Protein AF-A0A838JIJ0-F1 (afdb_monomer)

Mean predicted aligned error: 8.26 Å

Nearest PDB structures (foldseek):
  9fce-assembly1_A  TM=7.622E-01  e=6.677E-03  Streptomyces sp.
  3dtn-assembly1_B  TM=6.880E-01  e=5.132E-03  Methanosarcina mazei
  4kwc-assembly1_A  TM=5.370E-01  e=5.853E-03  Bacillus pumilus
  5dm1-assembly1_A  TM=5.342E-01  e=9.278E-03  Bacillus pumilus ATCC 7061
  5dm2-assembly1_A  TM=5.160E-01  e=1.207E-02  Bacillus pumilus ATCC 7061

Foldseek 3Di:
DDDCPDDDPDLVVVQVVLQVCLVVCVVVCPVVVVVLVVVLVVCVPPPDQAQEEEDEQCFLPPSVVSCCVVRVNHHYHYDHSHPSRVVNHPPDDDPVVVPDD

Secondary structure (DSSP, 8-state):
----------HHHHHHHHHHHTTTHHHH-HHHHHHHHHHHHHHHT-----SEEEEET-TTSHHHHHHHHH-TTSEEEEE-S-HHHHHH-TT---GGGGS--

Radius of gyration: 16.41 Å; Cα contacts (8 Å, |Δi|>4): 91; chains: 1; bounding box: 46×29×43 Å

Structure (mmCIF, N/CA/C/O backbone):
data_AF-A0A838JIJ0-F1
#
_entry.id   AF-A0A838JIJ0-F1
#
loop_
_atom_site.group_PDB
_atom_site.id
_atom_site.type_symbol
_atom_site.label_atom_id
_atom_site.label_alt_id
_atom_site.label_comp_id
_atom_site.label_asym_id
_atom_site.label_entity_id
_atom_site.label_seq_id
_atom_site.pdbx_PDB_ins_code
_atom_site.Cartn_x
_atom_site.Cartn_y
_atom_site.Cartn_z
_atom_site.occupancy
_atom_site.B_iso_or_equiv
_atom_site.auth_seq_id
_atom_site.auth_comp_id
_atom_site.auth_asym_id
_atom_site.auth_atom_id
_atom_site.pdbx_PDB_model_num
ATOM 1 N N . MET A 1 1 ? -26.918 -18.251 -30.517 1.00 42.91 1 MET A N 1
AT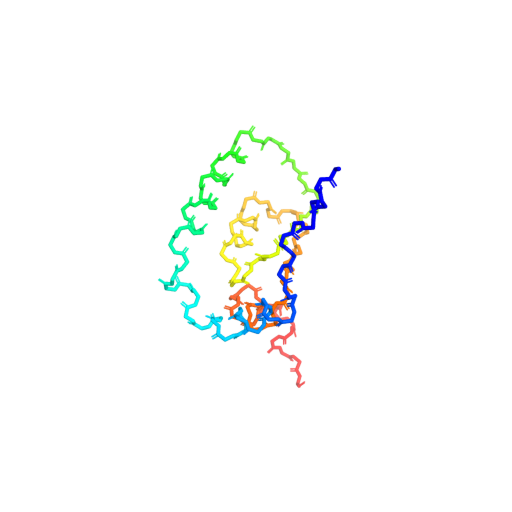OM 2 C CA . MET A 1 1 ? -26.394 -17.449 -29.392 1.00 42.91 1 MET A CA 1
ATOM 3 C C . MET A 1 1 ? -24.885 -17.352 -29.565 1.00 42.91 1 MET A C 1
ATOM 5 O O . MET A 1 1 ? -24.263 -18.410 -29.594 1.00 42.91 1 MET A O 1
ATOM 9 N N . PRO A 1 2 ? -24.293 -16.168 -29.796 1.00 49.50 2 PRO A N 1
ATOM 10 C CA . PRO A 1 2 ? -22.843 -16.046 -29.852 1.00 49.50 2 PRO A CA 1
ATOM 11 C C . PRO A 1 2 ? -22.258 -16.295 -28.456 1.00 49.50 2 PRO A C 1
ATOM 13 O O . PRO A 1 2 ? -22.815 -15.861 -27.452 1.00 49.50 2 PRO A O 1
ATOM 16 N N . ASN A 1 3 ? -21.167 -17.051 -28.410 1.00 50.28 3 ASN A N 1
ATOM 17 C CA . ASN A 1 3 ? -20.435 -17.408 -27.203 1.00 50.28 3 ASN A CA 1
ATOM 18 C C . ASN A 1 3 ? -19.705 -16.166 -26.663 1.00 50.28 3 ASN A C 1
ATOM 20 O O . ASN A 1 3 ? -18.718 -15.733 -27.256 1.00 50.28 3 ASN A O 1
ATOM 24 N N . GLU A 1 4 ? -20.179 -15.587 -25.557 1.00 56.59 4 GLU A N 1
ATOM 25 C CA . GLU A 1 4 ? -19.479 -14.530 -24.816 1.00 56.59 4 GLU A CA 1
ATOM 26 C C . GLU A 1 4 ? -18.292 -15.113 -24.035 1.00 56.59 4 GLU A C 1
ATOM 28 O O . GLU A 1 4 ? -18.211 -15.053 -22.809 1.00 56.59 4 GLU A O 1
ATOM 33 N N . SER A 1 5 ? -17.324 -15.694 -24.739 1.00 60.62 5 SER A N 1
ATOM 34 C CA . SER A 1 5 ? -16.001 -15.922 -24.169 1.00 60.62 5 SER A CA 1
ATOM 35 C C . SER A 1 5 ? -15.294 -14.571 -24.098 1.00 60.62 5 SER A C 1
ATOM 37 O O . SER A 1 5 ? -14.510 -14.213 -24.978 1.00 60.62 5 SER A O 1
ATOM 39 N N . GLY A 1 6 ? -15.641 -13.789 -23.070 1.00 61.44 6 GLY A N 1
ATOM 40 C CA . GLY A 1 6 ? -14.955 -12.553 -22.722 1.00 61.44 6 GLY A CA 1
ATOM 41 C C . GLY A 1 6 ? -13.453 -12.806 -22.649 1.00 61.44 6 GLY A C 1
ATOM 42 O O . GLY A 1 6 ? -13.010 -13.850 -22.171 1.00 61.44 6 GLY A O 1
ATOM 43 N N . PHE A 1 7 ? -12.659 -11.878 -23.175 1.00 75.12 7 PHE A N 1
ATOM 44 C CA . PHE A 1 7 ? -11.207 -11.981 -23.146 1.00 75.12 7 PHE A CA 1
ATOM 45 C C . PHE A 1 7 ? -10.728 -12.101 -21.692 1.00 75.12 7 PHE A C 1
ATOM 47 O O . PHE A 1 7 ? -10.747 -11.124 -20.947 1.00 75.12 7 PHE A O 1
ATOM 54 N N . ILE A 1 8 ? -10.317 -13.304 -21.281 1.00 77.69 8 ILE A N 1
ATOM 55 C CA . ILE A 1 8 ? -9.650 -13.538 -19.999 1.00 77.69 8 ILE A CA 1
ATOM 56 C C . ILE A 1 8 ? -8.145 -13.483 -20.274 1.00 77.69 8 ILE A C 1
ATOM 58 O O . ILE A 1 8 ? -7.618 -14.390 -20.924 1.00 77.69 8 ILE A O 1
ATOM 62 N N . PRO A 1 9 ? -7.428 -12.450 -19.799 1.00 77.56 9 PRO A N 1
ATOM 63 C CA . PRO A 1 9 ? -5.985 -12.375 -19.978 1.00 77.56 9 PRO A CA 1
ATOM 64 C C . PRO A 1 9 ? -5.287 -13.565 -19.305 1.00 77.56 9 PRO A C 1
ATOM 66 O O . PRO A 1 9 ? -5.648 -13.953 -18.189 1.00 77.56 9 PRO A O 1
ATOM 69 N N . ASP A 1 10 ? -4.240 -14.112 -19.933 1.00 89.19 10 ASP A N 1
ATOM 70 C CA . ASP A 1 10 ? -3.385 -15.116 -19.287 1.00 89.19 10 ASP A CA 1
ATOM 71 C C . ASP A 1 10 ? -2.769 -14.517 -18.014 1.00 89.19 10 ASP A C 1
ATOM 73 O O . ASP A 1 10 ? -1.886 -13.655 -18.062 1.00 89.19 10 ASP A O 1
ATOM 77 N N . LYS A 1 11 ? -3.207 -15.018 -16.854 1.00 85.69 11 LYS A N 1
ATOM 78 C CA . LYS A 1 11 ? -2.749 -14.569 -15.533 1.00 85.69 11 LYS A CA 1
ATOM 79 C C . LYS A 1 11 ? -1.227 -14.625 -15.397 1.00 85.69 11 LYS A C 1
ATOM 81 O O . LYS A 1 11 ? -0.638 -13.776 -14.729 1.00 85.69 11 LYS A O 1
ATOM 86 N N . ARG A 1 12 ? -0.566 -15.603 -16.028 1.00 88.44 12 ARG A N 1
ATOM 87 C CA . ARG A 1 12 ? 0.897 -15.725 -15.988 1.00 88.44 12 ARG A CA 1
ATOM 88 C C . ARG A 1 12 ? 1.555 -14.620 -16.805 1.00 88.44 12 ARG A C 1
ATOM 90 O O . ARG A 1 12 ? 2.553 -14.063 -16.352 1.00 88.44 12 ARG A O 1
ATOM 97 N N . ALA A 1 13 ? 1.012 -14.299 -17.977 1.00 87.44 13 ALA A N 1
ATOM 98 C CA . ALA A 1 13 ? 1.484 -13.191 -18.800 1.00 87.44 13 ALA A CA 1
ATOM 99 C C . ALA A 1 13 ? 1.295 -11.842 -18.099 1.00 87.44 13 ALA A C 1
ATOM 101 O O . ALA A 1 13 ? 2.245 -11.064 -18.033 1.00 87.44 13 ALA A O 1
ATOM 102 N N . VAL A 1 14 ? 0.123 -11.621 -17.497 1.00 86.00 14 VAL A N 1
ATOM 103 C CA . VAL A 1 14 ? -0.177 -10.418 -16.708 1.00 86.00 14 VAL A CA 1
ATOM 104 C C . VAL A 1 14 ? 0.820 -10.258 -15.563 1.00 86.00 14 VAL A C 1
ATOM 106 O O . VAL A 1 14 ? 1.479 -9.223 -15.468 1.00 86.00 14 VAL A O 1
ATOM 109 N N . ARG A 1 15 ? 1.017 -11.305 -14.747 1.00 88.19 15 ARG A N 1
ATOM 110 C CA . ARG A 1 15 ? 2.010 -11.290 -13.664 1.00 88.19 15 ARG A CA 1
ATOM 111 C C . ARG A 1 15 ? 3.398 -10.924 -14.182 1.00 88.19 15 ARG A C 1
ATOM 113 O O . ARG A 1 15 ? 4.011 -10.008 -13.657 1.00 88.19 15 ARG A O 1
ATOM 120 N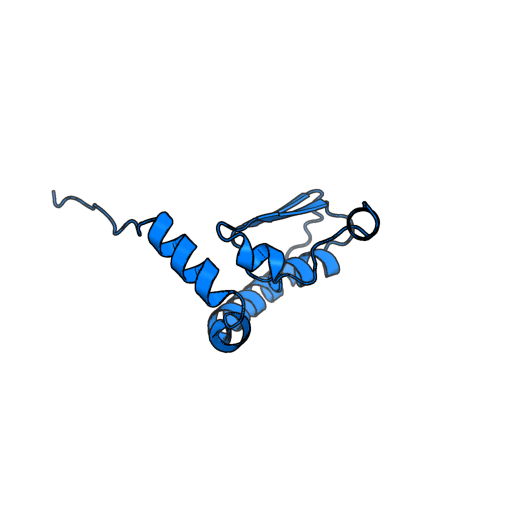 N . ARG A 1 16 ? 3.885 -11.594 -15.236 1.00 88.75 16 ARG A N 1
ATOM 121 C CA . ARG A 1 16 ? 5.210 -11.307 -15.820 1.00 88.75 16 ARG A CA 1
ATOM 122 C C . ARG A 1 16 ? 5.348 -9.853 -16.277 1.00 88.75 16 ARG A C 1
ATOM 124 O O . ARG A 1 16 ? 6.433 -9.295 -16.146 1.00 88.75 16 ARG A O 1
ATOM 131 N N . GLY A 1 17 ? 4.282 -9.260 -16.815 1.00 87.06 17 GLY A N 1
ATOM 132 C CA . GLY A 1 17 ? 4.255 -7.845 -17.184 1.00 87.06 17 GLY A CA 1
ATOM 133 C C . GLY A 1 17 ? 4.523 -6.942 -15.980 1.00 87.06 17 GLY A C 1
ATOM 134 O O . GLY A 1 17 ? 5.451 -6.136 -16.014 1.00 87.06 17 GLY A O 1
ATOM 135 N N . PHE A 1 18 ? 3.784 -7.145 -14.888 1.00 86.00 18 PHE A N 1
ATOM 136 C CA . PHE A 1 18 ? 3.971 -6.386 -13.649 1.00 86.00 18 PHE A CA 1
ATOM 137 C C . PHE A 1 18 ? 5.325 -6.644 -12.978 1.00 86.00 18 PHE A C 1
ATOM 139 O O . PHE A 1 18 ? 5.969 -5.703 -12.527 1.00 86.00 18 PHE A O 1
ATOM 146 N N . GLU A 1 19 ? 5.801 -7.890 -12.954 1.00 87.06 19 GLU A N 1
ATOM 147 C CA . GLU A 1 19 ? 7.117 -8.246 -12.396 1.00 87.06 19 GLU A CA 1
ATOM 148 C C . GLU A 1 19 ? 8.255 -7.470 -13.068 1.00 87.06 19 GLU A C 1
ATOM 150 O O . GLU A 1 19 ? 9.175 -7.006 -12.394 1.00 87.06 19 GLU A O 1
ATOM 155 N N . ARG A 1 20 ? 8.190 -7.310 -14.398 1.00 86.19 20 ARG A N 1
ATOM 156 C CA . ARG A 1 20 ? 9.170 -6.532 -15.173 1.00 86.19 20 ARG A CA 1
ATOM 157 C C . ARG A 1 20 ? 9.021 -5.035 -14.940 1.00 86.19 20 ARG A C 1
ATOM 159 O O . ARG A 1 20 ? 10.021 -4.328 -14.866 1.00 86.19 20 ARG A O 1
ATOM 166 N N . ALA A 1 21 ? 7.781 -4.563 -14.847 1.00 85.12 21 ALA A N 1
ATOM 167 C CA . ALA A 1 21 ? 7.488 -3.148 -14.710 1.00 85.12 21 ALA A CA 1
ATOM 168 C C . ALA A 1 21 ? 7.768 -2.612 -13.304 1.00 85.12 21 ALA A C 1
ATOM 170 O O . ALA A 1 21 ? 7.928 -1.413 -13.180 1.00 85.12 21 ALA A O 1
ATOM 171 N N . ALA A 1 22 ? 7.870 -3.438 -12.258 1.00 82.44 22 ALA A N 1
ATOM 172 C CA . ALA A 1 22 ? 7.913 -2.984 -10.861 1.00 82.44 22 ALA A CA 1
ATOM 173 C C . ALA A 1 22 ? 8.847 -1.789 -10.572 1.00 82.44 22 ALA A C 1
ATOM 175 O O . ALA A 1 22 ? 8.472 -0.887 -9.830 1.00 82.44 22 ALA A O 1
ATOM 176 N N . ARG A 1 23 ? 10.034 -1.732 -11.196 1.00 78.69 23 ARG A N 1
ATOM 177 C CA . ARG A 1 23 ? 11.003 -0.630 -11.014 1.00 78.69 23 ARG A CA 1
ATOM 178 C C . ARG A 1 23 ? 10.652 0.662 -11.758 1.00 78.69 23 ARG A C 1
ATOM 180 O O . ARG A 1 23 ? 11.098 1.730 -11.358 1.00 78.69 23 ARG A O 1
ATOM 187 N N . THR A 1 24 ? 9.905 0.568 -12.851 1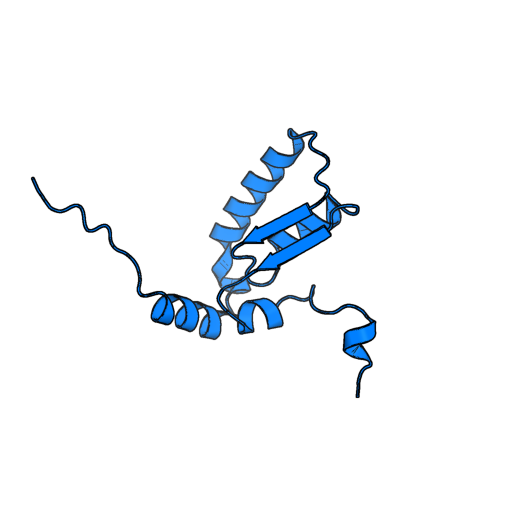.00 80.75 24 THR A N 1
ATOM 188 C CA . THR A 1 24 ? 9.514 1.697 -13.714 1.00 80.75 24 THR A CA 1
ATOM 189 C C . THR A 1 24 ? 8.012 1.968 -13.665 1.00 80.75 24 THR A C 1
ATOM 191 O O . THR A 1 24 ? 7.524 2.906 -14.285 1.00 80.75 24 THR A O 1
ATOM 194 N N . TYR A 1 25 ? 7.260 1.167 -12.914 1.00 75.56 25 TYR A N 1
ATOM 195 C CA . TYR A 1 25 ? 5.809 1.220 -12.870 1.00 75.56 25 TYR A CA 1
ATOM 196 C C . TYR A 1 25 ? 5.342 2.593 -12.408 1.00 75.56 25 TYR A C 1
ATOM 198 O O . TYR A 1 25 ? 4.486 3.214 -13.031 1.00 75.56 25 TYR A O 1
ATOM 206 N N . ASP A 1 26 ? 5.982 3.107 -11.363 1.00 71.19 26 ASP A N 1
ATOM 207 C CA . ASP A 1 26 ? 5.645 4.388 -10.769 1.00 71.19 26 ASP A CA 1
ATOM 208 C C . ASP A 1 26 ? 5.843 5.588 -11.706 1.00 71.19 26 ASP A C 1
ATOM 210 O O . ASP A 1 26 ? 5.130 6.581 -11.553 1.00 71.19 26 ASP A O 1
ATOM 214 N N . SER A 1 27 ? 6.741 5.511 -12.697 1.00 72.62 27 SER A N 1
ATOM 215 C CA . SER A 1 27 ? 6.898 6.578 -13.696 1.00 72.62 27 SER A CA 1
ATOM 216 C C . SER A 1 27 ? 5.836 6.522 -14.798 1.00 72.62 27 SER A C 1
ATOM 218 O O . SER A 1 27 ? 5.512 7.554 -15.379 1.00 72.62 27 SER A O 1
ATOM 220 N N . ALA A 1 28 ? 5.246 5.350 -15.050 1.00 75.94 28 ALA A N 1
ATOM 221 C CA . ALA A 1 28 ? 4.190 5.154 -16.047 1.00 75.94 28 ALA A CA 1
ATOM 222 C C . ALA A 1 28 ? 2.761 5.192 -15.461 1.00 75.94 28 ALA A C 1
ATOM 224 O O . ALA A 1 28 ? 1.790 5.306 -16.206 1.00 75.94 28 ALA A O 1
ATOM 225 N N . ALA A 1 29 ? 2.607 5.119 -14.136 1.00 78.75 29 ALA A N 1
ATOM 226 C CA . ALA A 1 29 ? 1.321 4.930 -13.457 1.00 78.75 29 ALA A CA 1
ATOM 227 C C . ALA A 1 29 ? 0.470 6.206 -13.276 1.00 78.75 29 ALA A C 1
ATOM 229 O O . ALA A 1 29 ? -0.371 6.263 -12.376 1.00 78.75 29 ALA A O 1
ATOM 230 N N . PHE A 1 30 ? 0.674 7.254 -14.081 1.00 84.25 30 PHE A N 1
ATOM 231 C CA . PHE A 1 30 ? -0.026 8.536 -13.916 1.00 84.25 30 PHE A CA 1
ATOM 232 C C . PHE A 1 30 ? -1.557 8.384 -13.923 1.00 84.25 30 PHE A C 1
ATOM 234 O O . PHE A 1 30 ? -2.226 8.851 -13.001 1.00 84.25 30 PHE A O 1
ATOM 241 N N . LEU A 1 31 ? -2.114 7.674 -14.911 1.00 86.31 31 LEU A N 1
ATOM 242 C CA . LEU A 1 31 ? -3.563 7.476 -15.018 1.00 86.31 31 LEU A CA 1
ATOM 243 C C . LEU A 1 31 ? -4.116 6.698 -13.815 1.00 86.31 31 LEU A C 1
ATOM 245 O O . LEU A 1 31 ? -5.136 7.072 -13.242 1.00 86.31 31 LEU A O 1
ATOM 249 N N . GLN A 1 32 ? -3.424 5.638 -13.400 1.00 83.62 32 GLN A N 1
ATOM 250 C CA . GLN A 1 32 ? -3.802 4.818 -12.252 1.00 83.62 32 GLN A CA 1
ATOM 251 C C . GLN A 1 32 ? -3.808 5.650 -10.964 1.00 83.62 32 GLN A C 1
ATOM 253 O O . GLN A 1 32 ? -4.722 5.519 -10.152 1.00 83.62 32 GLN A O 1
ATOM 258 N N . ARG A 1 33 ? -2.821 6.538 -10.787 1.00 84.94 33 ARG A N 1
ATOM 259 C CA . ARG A 1 33 ? -2.732 7.445 -9.634 1.00 84.94 33 ARG A CA 1
ATOM 260 C C . ARG A 1 33 ? -3.863 8.465 -9.612 1.00 84.94 33 ARG A C 1
ATOM 262 O O . ARG A 1 33 ? -4.437 8.676 -8.546 1.00 84.94 33 ARG A O 1
ATOM 269 N N . GLU A 1 34 ? -4.203 9.046 -10.758 1.00 90.75 34 GLU A N 1
ATOM 270 C CA . GLU A 1 34 ? -5.313 9.995 -10.884 1.00 90.75 34 GLU A CA 1
ATOM 271 C C . GLU A 1 34 ? -6.657 9.324 -10.565 1.00 90.75 34 GLU A C 1
ATOM 273 O O . GLU A 1 34 ? -7.441 9.820 -9.753 1.00 90.75 34 GLU A O 1
ATOM 278 N N . VAL A 1 35 ? -6.904 8.137 -11.130 1.00 91.12 35 VAL A N 1
ATOM 279 C CA . VAL A 1 35 ? -8.108 7.349 -10.826 1.00 91.12 35 VAL A CA 1
ATOM 280 C C . VAL A 1 35 ? -8.160 6.995 -9.340 1.00 91.12 35 VAL A C 1
ATOM 282 O O . VAL A 1 35 ? -9.189 7.209 -8.694 1.00 91.12 35 VAL A O 1
ATOM 285 N N . ALA A 1 36 ? -7.053 6.510 -8.772 1.00 88.88 36 ALA A N 1
ATOM 286 C CA . ALA A 1 36 ? -6.974 6.184 -7.354 1.00 88.88 36 ALA A CA 1
ATOM 287 C C . ALA A 1 36 ? -7.259 7.412 -6.482 1.00 88.88 36 ALA A C 1
ATOM 289 O O . ALA A 1 36 ? -8.035 7.319 -5.536 1.00 88.88 36 ALA A O 1
ATOM 290 N N . GLN A 1 37 ? -6.690 8.576 -6.806 1.00 90.94 37 GLN A N 1
ATOM 291 C CA . GLN A 1 37 ? -6.928 9.820 -6.074 1.00 90.94 37 GLN A CA 1
ATOM 292 C C . GLN A 1 37 ? -8.413 10.189 -6.034 1.00 90.94 37 GLN A C 1
ATOM 294 O O . GLN A 1 37 ? -8.931 10.470 -4.954 1.00 90.94 37 GLN A O 1
ATOM 299 N N . ARG A 1 38 ? -9.116 10.113 -7.168 1.00 93.44 38 ARG A N 1
ATOM 300 C CA . ARG A 1 38 ? -10.565 10.369 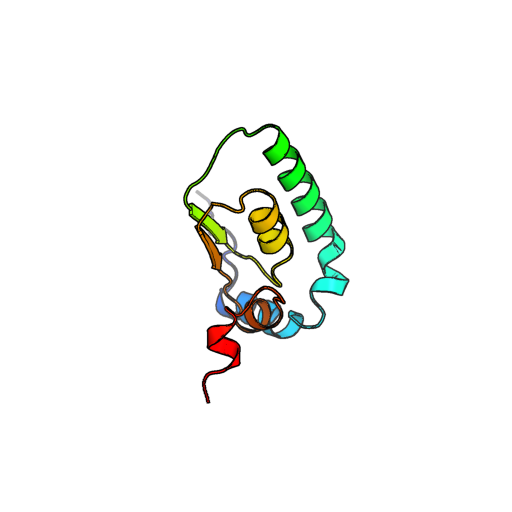-7.216 1.00 93.44 38 ARG A CA 1
ATOM 301 C C . ARG A 1 38 ? -11.362 9.360 -6.390 1.00 93.44 38 ARG A C 1
ATOM 303 O O . ARG A 1 38 ? -12.346 9.730 -5.754 1.00 93.44 38 ARG A O 1
ATOM 310 N N . MET A 1 39 ? -10.946 8.094 -6.361 1.00 93.50 39 MET A N 1
ATOM 311 C CA . MET A 1 39 ? -11.581 7.087 -5.501 1.00 93.50 39 MET A CA 1
ATOM 312 C C . MET A 1 39 ? -11.321 7.353 -4.016 1.00 93.50 39 MET A C 1
ATOM 314 O O . MET A 1 39 ? -12.242 7.231 -3.212 1.00 93.50 39 MET A O 1
ATOM 318 N N . PHE A 1 40 ? -10.117 7.796 -3.646 1.00 92.44 40 PHE A N 1
ATOM 319 C CA . PHE A 1 40 ? -9.807 8.201 -2.273 1.00 92.44 40 PHE A CA 1
ATOM 320 C C . PHE A 1 40 ? -10.642 9.396 -1.812 1.00 92.44 40 PHE A C 1
ATOM 322 O O . PHE A 1 40 ? -11.139 9.370 -0.691 1.00 92.44 40 PHE A O 1
ATOM 329 N N . GLN A 1 41 ? -10.864 10.390 -2.674 1.00 92.81 41 GLN A N 1
ATOM 330 C CA . GLN A 1 41 ? -11.746 11.521 -2.362 1.00 92.81 41 GLN A CA 1
ATOM 331 C C . GLN A 1 41 ? -13.171 11.055 -2.038 1.00 92.81 41 GLN A C 1
ATOM 333 O O . GLN A 1 41 ? -13.799 11.555 -1.113 1.00 92.81 41 GLN A O 1
ATOM 338 N N . ARG A 1 42 ? -13.681 10.027 -2.727 1.00 92.06 42 ARG A N 1
ATOM 339 C CA . ARG A 1 42 ? -15.004 9.463 -2.406 1.00 92.06 42 ARG A CA 1
ATOM 340 C C . ARG A 1 42 ? -15.058 8.825 -1.020 1.00 92.06 42 ARG A C 1
ATOM 342 O O . ARG A 1 42 ? -16.119 8.841 -0.399 1.00 92.06 42 ARG A O 1
ATOM 349 N N . LEU A 1 43 ? -13.939 8.294 -0.517 1.00 90.56 43 LEU A N 1
ATOM 350 C CA . LEU A 1 43 ? -13.877 7.754 0.842 1.00 90.56 43 LEU A CA 1
ATOM 351 C C . LEU A 1 43 ? -14.059 8.840 1.903 1.00 90.56 43 LEU A C 1
ATOM 353 O O . LEU A 1 43 ? -14.460 8.494 3.010 1.00 90.56 43 LEU A O 1
ATOM 357 N N . GLU A 1 44 ? -13.811 10.121 1.601 1.00 88.12 44 GLU A N 1
ATOM 358 C CA . GLU A 1 44 ? -14.008 11.234 2.545 1.00 88.12 44 GLU A CA 1
ATOM 359 C C . GLU A 1 44 ? -15.458 11.329 3.029 1.00 88.12 44 GLU A C 1
ATOM 361 O O . GLU A 1 44 ? -15.695 11.609 4.203 1.00 88.12 44 GLU A O 1
ATOM 366 N N . TYR A 1 45 ? -16.417 10.990 2.165 1.00 90.38 45 TYR A N 1
ATOM 367 C CA . TYR A 1 45 ? -17.840 10.951 2.504 1.00 90.38 45 TYR A CA 1
ATOM 368 C C . TYR A 1 45 ? -18.253 9.669 3.243 1.00 90.38 45 TYR A C 1
ATOM 370 O O . TYR A 1 45 ? -19.339 9.603 3.821 1.00 90.38 45 TYR A O 1
ATOM 378 N N . ILE A 1 46 ? -17.398 8.643 3.248 1.00 88.25 46 ILE A N 1
ATOM 379 C CA . ILE A 1 46 ? -17.655 7.365 3.910 1.00 88.25 46 ILE A CA 1
ATOM 380 C C . ILE A 1 46 ? -17.155 7.436 5.355 1.00 88.25 46 ILE A C 1
ATOM 382 O O . ILE A 1 46 ? -15.952 7.470 5.618 1.00 88.25 46 ILE A O 1
ATOM 386 N N . LYS A 1 47 ? -18.098 7.387 6.302 1.00 89.81 47 LYS A N 1
ATOM 387 C CA . LYS A 1 47 ? -17.847 7.413 7.757 1.00 89.81 47 LYS A CA 1
ATOM 388 C C . LYS A 1 47 ? -17.581 6.030 8.368 1.00 89.81 47 LYS A C 1
ATOM 390 O O . LYS A 1 47 ? -17.690 5.851 9.575 1.00 89.81 47 LYS A O 1
ATOM 395 N N . LEU A 1 48 ? -17.291 5.033 7.535 1.00 92.00 48 LEU A N 1
ATOM 396 C CA . LEU A 1 48 ? -16.993 3.681 7.996 1.00 92.00 48 LEU A CA 1
ATOM 397 C C . LEU A 1 48 ? -15.655 3.662 8.746 1.00 92.00 48 LEU A C 1
ATOM 399 O O . LEU A 1 48 ? -14.657 4.168 8.237 1.00 92.00 48 LEU A O 1
ATOM 403 N N . GLU A 1 49 ? -15.630 2.994 9.898 1.00 94.00 49 GLU A N 1
ATOM 404 C CA . GLU A 1 49 ? -14.415 2.673 10.652 1.00 94.00 49 GLU A CA 1
ATOM 405 C C . GLU A 1 49 ? -14.102 1.172 10.517 1.00 94.00 49 GLU A C 1
ATOM 407 O O . GLU A 1 49 ? -14.501 0.358 11.357 1.00 94.00 49 GLU A O 1
ATOM 412 N N . PRO A 1 50 ? -13.447 0.749 9.423 1.00 95.06 50 PRO A N 1
ATOM 413 C CA . PRO A 1 50 ? -13.172 -0.660 9.194 1.00 95.06 50 PRO A CA 1
ATOM 414 C C . PRO A 1 50 ? -12.139 -1.185 10.196 1.00 95.06 50 PRO A C 1
ATOM 416 O O . PRO A 1 50 ? -11.098 -0.578 10.429 1.00 95.06 50 PRO A O 1
ATOM 419 N N . LYS A 1 51 ? -12.384 -2.383 10.736 1.00 97.06 51 LYS A N 1
ATOM 420 C CA . LYS A 1 51 ? -11.386 -3.107 11.547 1.00 97.06 51 LYS A CA 1
ATOM 421 C C . LYS A 1 51 ? -10.316 -3.789 10.686 1.00 97.06 51 LYS A C 1
ATOM 423 O O . LYS A 1 51 ? -9.219 -4.062 11.165 1.00 97.06 51 LYS A O 1
ATOM 428 N N . ARG A 1 52 ? -10.647 -4.110 9.432 1.00 96.44 52 ARG A N 1
ATOM 429 C CA . ARG A 1 52 ? -9.787 -4.810 8.471 1.00 96.44 52 ARG A CA 1
ATOM 430 C C . ARG A 1 52 ? -9.992 -4.248 7.072 1.00 96.44 52 ARG A C 1
ATOM 432 O O . ARG A 1 52 ? -11.131 -3.997 6.686 1.00 96.44 52 ARG A O 1
ATOM 439 N N . ILE A 1 53 ? -8.902 -4.088 6.330 1.00 95.81 53 ILE A N 1
ATOM 440 C CA . ILE A 1 53 ? -8.897 -3.611 4.944 1.00 95.81 53 ILE A CA 1
ATOM 441 C C . ILE A 1 53 ? -7.988 -4.527 4.124 1.00 95.81 53 ILE A C 1
ATOM 443 O O . ILE A 1 53 ? -6.897 -4.875 4.572 1.00 95.81 53 ILE A O 1
ATOM 447 N N . VAL A 1 54 ? -8.429 -4.897 2.924 1.00 95.94 54 VAL A N 1
ATOM 448 C CA . VAL A 1 54 ? -7.601 -5.589 1.930 1.00 95.94 54 VAL A CA 1
ATOM 449 C C . VAL A 1 54 ? -7.423 -4.660 0.734 1.00 95.94 54 VAL A C 1
ATOM 451 O O . VAL A 1 54 ? -8.410 -4.257 0.123 1.00 95.94 54 VAL A O 1
ATOM 454 N N . ASP A 1 55 ? -6.175 -4.329 0.413 1.00 93.75 55 ASP A N 1
ATOM 455 C CA . ASP A 1 55 ? -5.795 -3.611 -0.804 1.00 93.75 55 ASP A CA 1
ATOM 456 C C . ASP A 1 55 ? -5.381 -4.641 -1.865 1.00 93.75 55 ASP A C 1
ATOM 458 O O . ASP A 1 55 ? -4.270 -5.175 -1.832 1.00 93.75 55 ASP A O 1
ATOM 462 N N . ALA A 1 56 ? -6.326 -5.008 -2.733 1.00 93.56 56 ALA A N 1
ATOM 463 C CA . ALA A 1 56 ? -6.150 -6.052 -3.738 1.00 93.56 56 ALA A CA 1
ATOM 464 C C . ALA A 1 56 ? -5.639 -5.462 -5.061 1.00 93.56 56 ALA A C 1
ATOM 466 O O . ALA A 1 56 ? -6.323 -4.663 -5.695 1.00 93.56 56 ALA A O 1
ATOM 467 N N . GLY A 1 57 ? -4.458 -5.901 -5.498 1.00 90.62 57 GLY A N 1
ATOM 468 C CA . GLY A 1 57 ? -3.718 -5.265 -6.589 1.00 90.62 57 GLY A CA 1
ATOM 469 C C . GLY A 1 57 ? -3.009 -3.993 -6.123 1.00 90.62 57 GLY A C 1
ATOM 470 O O . GLY A 1 57 ? -3.065 -2.969 -6.802 1.00 90.62 57 GLY A O 1
ATOM 471 N N . CYS A 1 58 ? -2.384 -4.045 -4.942 1.00 91.38 58 CYS A N 1
ATOM 472 C CA . CYS A 1 58 ? -1.805 -2.874 -4.283 1.00 91.38 58 CYS A CA 1
ATOM 473 C C . CYS A 1 58 ? -0.609 -2.255 -5.030 1.00 91.38 58 CYS A C 1
ATOM 475 O O . CYS A 1 58 ? -0.190 -1.133 -4.719 1.00 91.38 58 CYS A O 1
ATOM 477 N N . GLY A 1 59 ? -0.026 -2.974 -5.993 1.00 90.12 59 GLY A N 1
ATOM 478 C CA . GLY A 1 59 ? 1.145 -2.545 -6.739 1.00 90.12 59 GLY A CA 1
ATOM 479 C C . GLY A 1 59 ? 2.320 -2.206 -5.820 1.00 90.12 59 GLY A C 1
ATOM 480 O O . GLY A 1 59 ? 2.608 -2.930 -4.868 1.00 90.12 59 GLY A O 1
ATOM 481 N N . THR A 1 60 ? 2.973 -1.073 -6.082 1.00 89.38 60 THR A N 1
ATOM 482 C CA . THR A 1 60 ? 4.086 -0.531 -5.279 1.00 89.38 60 THR A CA 1
ATOM 483 C C . THR A 1 60 ? 3.627 0.149 -3.977 1.00 89.38 60 THR A C 1
ATOM 485 O O . THR A 1 60 ? 4.414 0.804 -3.302 1.00 89.38 60 THR A O 1
ATOM 488 N N . GLY A 1 61 ? 2.355 0.008 -3.585 1.00 88.75 61 GLY A N 1
ATOM 489 C CA . GLY A 1 61 ? 1.867 0.405 -2.261 1.00 88.75 61 GLY A CA 1
ATOM 490 C C . GLY A 1 61 ? 1.402 1.857 -2.112 1.00 88.75 61 GLY A C 1
ATOM 491 O O . GLY A 1 61 ? 1.071 2.271 -1.003 1.00 88.75 61 GLY A O 1
ATOM 492 N N . HIS A 1 62 ? 1.309 2.647 -3.189 1.00 87.31 62 HIS A N 1
ATOM 493 C CA . HIS A 1 62 ? 0.812 4.036 -3.109 1.00 87.31 62 HIS A CA 1
ATOM 494 C C . HIS A 1 62 ? -0.589 4.141 -2.482 1.00 87.31 62 HIS A C 1
ATOM 496 O O . HIS A 1 62 ? -0.833 4.984 -1.617 1.00 87.31 62 HIS A O 1
ATOM 502 N N . GLY A 1 63 ? -1.516 3.272 -2.902 1.00 90.62 63 GLY A N 1
ATOM 503 C CA . GLY A 1 63 ? -2.871 3.203 -2.342 1.00 90.62 63 GLY A CA 1
ATOM 504 C C . GLY A 1 63 ? -2.865 2.725 -0.892 1.00 90.62 63 GLY A C 1
ATOM 505 O O . GLY A 1 63 ? -3.471 3.351 -0.020 1.00 90.62 63 GLY A O 1
ATOM 506 N N . THR A 1 64 ? -2.096 1.672 -0.623 1.00 92.75 64 THR A N 1
ATOM 507 C CA . THR A 1 64 ? -1.913 1.090 0.709 1.00 92.75 64 THR A CA 1
ATOM 508 C C . THR A 1 64 ? -1.466 2.142 1.727 1.00 92.75 64 THR A C 1
ATOM 510 O O . THR A 1 64 ? -2.034 2.225 2.813 1.00 92.75 64 THR A O 1
ATOM 513 N N . GLY A 1 65 ? -0.503 2.999 1.375 1.00 90.62 65 GLY A N 1
ATOM 514 C CA . GLY A 1 65 ? -0.016 4.061 2.262 1.00 90.62 65 GLY A CA 1
ATOM 515 C C . GLY A 1 65 ? -1.113 5.053 2.645 1.00 90.62 65 GLY A C 1
ATOM 516 O O . GLY A 1 65 ? -1.294 5.366 3.820 1.00 90.62 65 GLY A O 1
ATOM 517 N N . LYS A 1 66 ? -1.922 5.480 1.669 1.00 91.56 66 LYS A N 1
ATOM 518 C CA . LYS A 1 66 ? -3.066 6.372 1.914 1.00 91.56 66 LYS A CA 1
ATOM 519 C C . LYS A 1 66 ? -4.128 5.723 2.804 1.00 91.56 66 LYS A C 1
ATOM 521 O O . LYS A 1 66 ? -4.677 6.391 3.681 1.00 91.56 66 LYS A O 1
ATOM 526 N N . LEU A 1 67 ? -4.404 4.431 2.607 1.00 92.88 67 LEU A N 1
ATOM 527 C CA . LEU A 1 67 ? -5.321 3.670 3.462 1.00 92.88 67 LEU A CA 1
ATOM 528 C C . LEU A 1 67 ? -4.801 3.575 4.898 1.00 92.88 67 LEU A C 1
ATOM 530 O O . LEU A 1 67 ? -5.580 3.786 5.825 1.00 92.88 67 LEU A O 1
ATOM 534 N N . ALA A 1 68 ? -3.503 3.325 5.084 1.00 92.19 68 ALA A N 1
ATOM 535 C CA . ALA A 1 68 ? -2.877 3.271 6.403 1.00 92.19 68 ALA A CA 1
ATOM 536 C C . ALA A 1 68 ? -2.965 4.621 7.135 1.00 92.19 68 ALA A C 1
ATOM 538 O O . ALA A 1 68 ? -3.292 4.657 8.318 1.00 92.19 68 ALA A O 1
ATOM 539 N N . SER A 1 69 ? -2.740 5.736 6.430 1.00 91.19 69 SER A N 1
ATOM 540 C CA . SER A 1 69 ? -2.887 7.078 7.008 1.00 91.19 69 SER A CA 1
ATOM 541 C C . SER A 1 69 ? -4.337 7.414 7.364 1.00 91.19 69 SER A C 1
ATOM 543 O O . SER A 1 69 ? -4.583 8.019 8.404 1.00 91.19 69 SER A O 1
ATOM 545 N N . ARG A 1 70 ? -5.306 7.029 6.522 1.00 91.69 70 ARG A N 1
ATOM 546 C CA . ARG A 1 70 ? -6.732 7.309 6.761 1.00 91.69 70 ARG A CA 1
ATOM 547 C C . ARG A 1 70 ? -7.331 6.434 7.863 1.00 91.69 70 ARG A C 1
ATOM 549 O O . ARG A 1 70 ? -8.153 6.912 8.638 1.00 91.69 70 ARG A O 1
ATOM 556 N N . TYR A 1 71 ? -6.939 5.164 7.922 1.00 93.56 71 TYR A N 1
ATOM 557 C CA . TYR A 1 71 ? -7.487 4.168 8.841 1.00 93.56 71 TYR A CA 1
ATOM 558 C C . TYR A 1 71 ? -6.382 3.555 9.717 1.00 93.56 71 TYR A C 1
ATOM 560 O O . TYR A 1 71 ? -6.140 2.351 9.647 1.00 93.56 71 TYR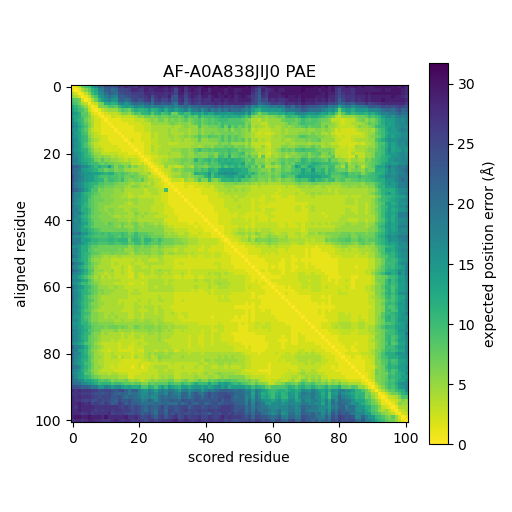 A O 1
ATOM 568 N N . PRO A 1 72 ? -5.733 4.343 10.595 1.00 91.62 72 PRO A N 1
ATOM 569 C CA . PRO A 1 72 ? -4.559 3.895 11.354 1.00 91.62 72 PRO A CA 1
ATOM 570 C C . PRO A 1 72 ? -4.853 2.762 12.350 1.00 91.62 72 PRO A C 1
ATOM 572 O O . PRO A 1 72 ? -3.939 2.088 12.812 1.00 91.62 72 PRO A O 1
ATOM 575 N N . LYS A 1 73 ? -6.129 2.548 12.698 1.00 93.38 73 LYS A N 1
ATOM 576 C CA . LYS A 1 73 ? -6.580 1.468 13.592 1.00 93.38 73 LYS A CA 1
ATOM 577 C C . LYS A 1 73 ? -6.975 0.188 12.847 1.00 93.38 73 LYS A C 1
ATOM 579 O O . LYS A 1 73 ? -7.252 -0.822 13.491 1.00 93.38 73 LYS A O 1
ATOM 584 N N . ALA A 1 74 ? -7.062 0.228 11.518 1.00 95.31 74 ALA A N 1
ATOM 585 C CA . ALA A 1 74 ? -7.440 -0.931 10.725 1.00 95.31 74 ALA A CA 1
ATOM 586 C C . ALA A 1 74 ? -6.237 -1.858 10.529 1.00 95.31 74 ALA A C 1
ATOM 588 O O . ALA A 1 74 ? -5.127 -1.410 10.252 1.00 95.31 74 ALA A O 1
ATOM 589 N N . ASN A 1 75 ? -6.469 -3.167 10.593 1.00 95.12 75 ASN A N 1
ATOM 590 C CA . ASN A 1 75 ? -5.494 -4.131 10.099 1.00 95.12 75 ASN A CA 1
ATOM 591 C C . ASN A 1 75 ? -5.532 -4.132 8.561 1.00 95.12 75 ASN A C 1
ATOM 593 O O . ASN A 1 75 ? -6.513 -4.587 7.963 1.00 95.12 75 ASN A O 1
ATOM 597 N N . LEU A 1 76 ? -4.489 -3.580 7.943 1.00 94.25 76 LEU A N 1
ATOM 598 C CA . LEU A 1 76 ? -4.365 -3.423 6.499 1.00 94.25 76 LEU A CA 1
ATOM 599 C C . LEU A 1 76 ? -3.517 -4.547 5.895 1.00 94.25 76 LEU A C 1
ATOM 601 O O . LEU A 1 76 ? -2.374 -4.764 6.292 1.00 94.25 76 LEU A O 1
ATOM 605 N N . ILE A 1 77 ? -4.077 -5.228 4.899 1.00 94.00 77 ILE A N 1
ATOM 606 C CA . ILE A 1 77 ? -3.432 -6.320 4.170 1.00 94.00 77 ILE A CA 1
ATOM 607 C C . ILE A 1 77 ? -3.219 -5.869 2.725 1.00 94.00 77 ILE A C 1
ATOM 609 O O . ILE A 1 77 ? -4.184 -5.644 1.998 1.00 94.00 77 ILE A O 1
ATOM 613 N N . ALA A 1 78 ? -1.958 -5.752 2.314 1.00 93.19 78 ALA A N 1
ATOM 614 C CA . ALA A 1 78 ? -1.575 -5.472 0.934 1.00 93.19 78 ALA A CA 1
ATOM 615 C C . ALA A 1 78 ? -1.401 -6.789 0.169 1.00 93.19 78 ALA A C 1
ATOM 617 O O . ALA A 1 78 ? -0.678 -7.679 0.623 1.00 93.19 78 ALA A O 1
ATOM 618 N N . LEU A 1 79 ? -2.076 -6.920 -0.971 1.00 93.56 79 LEU A N 1
ATOM 619 C CA . LEU A 1 79 ? -2.051 -8.123 -1.793 1.00 93.56 79 LEU A CA 1
ATOM 620 C C . LEU A 1 79 ? -1.783 -7.749 -3.249 1.00 93.56 79 LEU A C 1
ATOM 622 O O . LEU A 1 79 ? -2.517 -6.957 -3.833 1.00 93.56 79 LEU A O 1
ATOM 626 N N . ASP A 1 80 ? -0.788 -8.385 -3.861 1.00 91.62 80 ASP A N 1
ATOM 627 C CA . ASP A 1 80 ? -0.523 -8.265 -5.293 1.00 91.62 80 ASP A CA 1
ATOM 628 C C . ASP A 1 80 ? -0.158 -9.627 -5.894 1.00 91.62 80 ASP A C 1
ATOM 630 O O . ASP A 1 80 ? 0.298 -10.534 -5.196 1.00 91.62 80 ASP A O 1
ATOM 634 N N . LEU A 1 81 ? -0.379 -9.775 -7.200 1.00 90.00 81 LEU A N 1
ATOM 635 C CA . LEU A 1 81 ? -0.022 -10.975 -7.954 1.00 90.00 81 LEU A CA 1
ATOM 636 C C . LEU A 1 81 ? 1.480 -11.020 -8.283 1.00 90.00 81 LEU A C 1
ATOM 638 O O . LEU A 1 81 ? 2.015 -12.094 -8.562 1.00 90.00 81 LEU A O 1
ATOM 642 N N . SER A 1 82 ? 2.133 -9.858 -8.304 1.00 91.00 82 SER A N 1
ATOM 643 C CA . SER A 1 82 ? 3.550 -9.687 -8.601 1.00 91.00 82 SER A CA 1
ATOM 644 C C . SER A 1 82 ? 4.345 -9.484 -7.319 1.00 91.00 82 SER A C 1
ATOM 646 O O . SER A 1 82 ? 4.134 -8.525 -6.571 1.00 91.00 82 SER A O 1
ATOM 648 N N . GLU A 1 83 ? 5.308 -10.367 -7.081 1.00 89.06 83 GLU A N 1
ATOM 649 C CA . GLU A 1 83 ? 6.159 -10.271 -5.903 1.00 89.06 83 GLU A CA 1
ATOM 650 C C . GLU A 1 83 ? 7.068 -9.039 -5.983 1.00 89.06 83 GLU A C 1
ATOM 652 O O . GLU A 1 83 ? 7.251 -8.344 -4.982 1.00 89.06 83 GLU A O 1
ATOM 657 N N . ASN A 1 84 ? 7.587 -8.700 -7.169 1.00 89.62 84 ASN A N 1
ATOM 658 C CA . ASN A 1 84 ? 8.418 -7.508 -7.326 1.00 89.62 84 ASN A CA 1
ATOM 659 C C . ASN A 1 84 ? 7.652 -6.211 -7.042 1.00 89.62 84 ASN A C 1
ATOM 661 O O . ASN A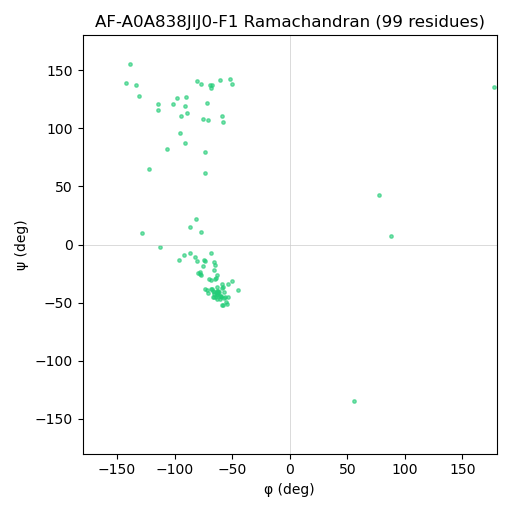 1 84 ? 8.268 -5.252 -6.583 1.00 89.62 84 ASN A O 1
ATOM 665 N N . MET A 1 85 ? 6.334 -6.171 -7.272 1.00 90.06 85 MET A N 1
ATOM 666 C CA . MET A 1 85 ? 5.515 -5.004 -6.911 1.00 90.06 85 MET A CA 1
ATOM 667 C C . 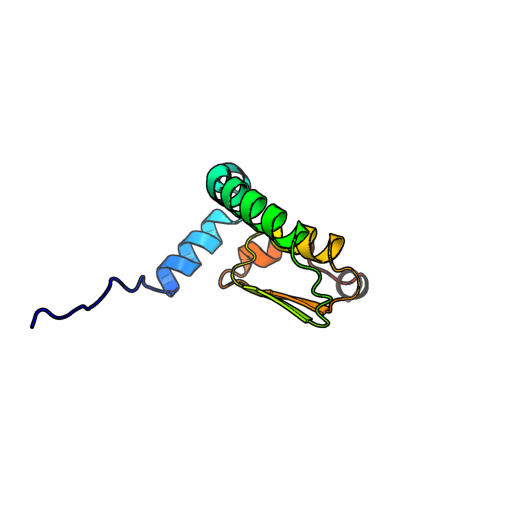MET A 1 85 ? 5.467 -4.835 -5.389 1.00 90.06 85 MET A C 1
ATOM 669 O O . MET A 1 85 ? 5.727 -3.745 -4.885 1.00 90.06 85 MET A O 1
ATOM 673 N N . LEU A 1 86 ? 5.249 -5.934 -4.655 1.00 89.56 86 LEU A N 1
ATOM 674 C CA . LEU A 1 86 ? 5.279 -5.934 -3.190 1.00 89.56 86 LEU A CA 1
ATOM 675 C C . LEU A 1 86 ? 6.663 -5.571 -2.641 1.00 89.56 86 LEU A C 1
ATOM 677 O O . LEU A 1 86 ? 6.757 -4.804 -1.689 1.00 89.56 86 LEU A O 1
ATOM 681 N N . ARG A 1 87 ? 7.742 -6.080 -3.245 1.00 87.88 87 ARG A N 1
ATOM 682 C CA . ARG A 1 87 ? 9.122 -5.759 -2.836 1.00 87.88 87 ARG A CA 1
ATOM 683 C C . ARG A 1 87 ? 9.513 -4.311 -3.131 1.00 87.88 87 ARG A C 1
ATOM 685 O O . ARG A 1 87 ? 10.338 -3.755 -2.416 1.00 87.88 87 ARG A O 1
ATOM 692 N N . ALA A 1 88 ? 8.946 -3.708 -4.175 1.00 85.62 88 ALA A N 1
ATOM 693 C CA . ALA A 1 88 ? 9.133 -2.293 -4.485 1.00 85.62 88 ALA A CA 1
ATOM 694 C C . ALA A 1 88 ? 8.339 -1.370 -3.543 1.00 85.62 88 ALA A C 1
ATOM 696 O O . ALA A 1 88 ? 8.594 -0.168 -3.516 1.00 85.62 88 ALA A O 1
ATOM 697 N N . SER A 1 89 ? 7.399 -1.918 -2.764 1.00 82.06 89 SER A N 1
ATOM 698 C CA . SER A 1 89 ? 6.626 -1.141 -1.805 1.00 82.06 89 SER A CA 1
ATOM 699 C C . SER A 1 89 ? 7.486 -0.725 -0.608 1.00 82.06 89 SER A C 1
ATOM 701 O O . SER A 1 89 ? 7.969 -1.587 0.132 1.00 82.06 89 SER A O 1
ATOM 703 N N . PRO A 1 90 ? 7.618 0.585 -0.325 1.00 72.88 90 PRO A N 1
ATOM 704 C CA . PRO A 1 90 ? 8.352 1.066 0.845 1.00 72.88 90 PRO A CA 1
ATOM 705 C C . PRO A 1 90 ? 7.637 0.732 2.166 1.00 72.88 90 PRO A C 1
ATOM 707 O O . PRO A 1 90 ? 8.182 0.951 3.244 1.00 72.88 90 PRO A O 1
ATOM 710 N N . ILE A 1 91 ? 6.412 0.201 2.091 1.00 69.88 91 ILE A N 1
ATOM 711 C CA . ILE A 1 91 ? 5.570 -0.158 3.236 1.00 69.88 91 ILE A CA 1
ATOM 712 C C . ILE A 1 91 ? 5.964 -1.542 3.798 1.00 69.88 91 ILE A C 1
ATOM 714 O O . ILE A 1 91 ? 5.559 -1.913 4.901 1.00 69.88 91 ILE A O 1
ATOM 718 N N . ALA A 1 92 ? 6.812 -2.306 3.100 1.00 60.28 92 ALA A N 1
ATOM 719 C CA . ALA A 1 92 ? 7.205 -3.650 3.510 1.00 60.28 92 ALA A CA 1
ATOM 720 C C . ALA A 1 92 ? 8.476 -3.678 4.385 1.00 60.28 92 ALA A C 1
ATOM 722 O O . ALA A 1 92 ? 9.583 -3.893 3.903 1.00 60.28 92 ALA A O 1
ATOM 723 N N . ALA A 1 93 ? 8.298 -3.534 5.699 1.00 54.84 93 ALA A N 1
ATOM 724 C CA . ALA A 1 93 ? 8.601 -4.583 6.682 1.00 54.84 93 ALA A CA 1
ATOM 725 C C . ALA A 1 93 ? 8.331 -4.047 8.099 1.00 54.84 93 ALA A C 1
ATOM 727 O O . ALA A 1 93 ? 8.776 -2.947 8.434 1.00 54.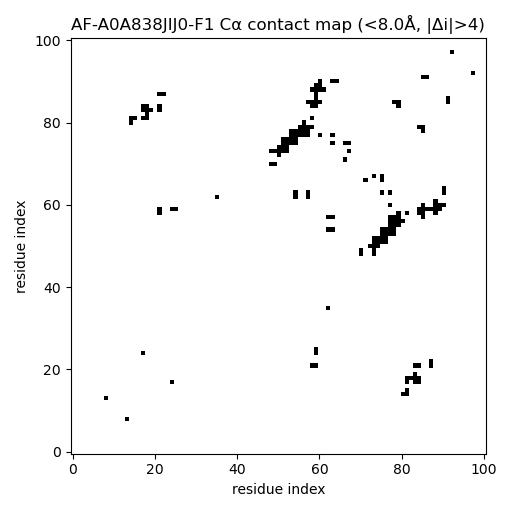84 93 ALA A O 1
ATOM 728 N N . PRO A 1 94 ? 7.672 -4.827 8.974 1.00 56.53 94 PRO A N 1
ATOM 729 C CA . PRO A 1 94 ? 7.745 -4.567 10.403 1.00 56.53 94 PRO A CA 1
ATOM 730 C C . PRO A 1 94 ? 9.210 -4.463 10.829 1.00 56.53 94 PRO A C 1
ATOM 732 O O . PRO A 1 94 ? 10.043 -5.227 10.334 1.00 56.53 94 PRO A O 1
ATOM 735 N N . TRP A 1 95 ? 9.526 -3.563 11.760 1.00 51.72 95 TRP A N 1
ATOM 736 C CA . TRP A 1 95 ? 10.903 -3.323 12.206 1.00 51.72 95 TRP A CA 1
ATOM 737 C C . TRP A 1 95 ? 11.644 -4.620 12.595 1.00 51.72 95 TRP A C 1
ATOM 739 O O . TRP A 1 95 ? 12.838 -4.736 12.340 1.0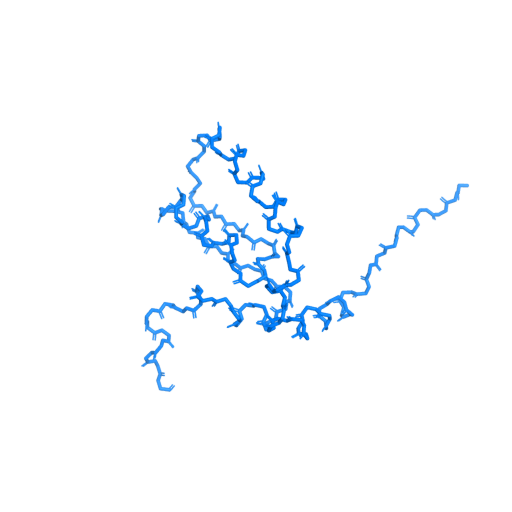0 51.72 95 TRP A O 1
ATOM 749 N N . TRP A 1 96 ? 10.934 -5.635 13.107 1.00 62.66 96 TRP A N 1
ATOM 750 C CA . TRP A 1 96 ? 11.501 -6.938 13.474 1.00 62.66 96 TRP A CA 1
ATOM 751 C C . TRP A 1 96 ? 11.943 -7.805 12.284 1.00 62.66 96 TRP A C 1
ATOM 753 O O . TRP A 1 96 ? 12.906 -8.549 12.411 1.00 62.66 96 TRP A O 1
ATOM 763 N N . LYS A 1 97 ? 11.319 -7.693 11.100 1.00 56.38 97 LYS A N 1
ATOM 764 C CA . LYS A 1 97 ? 11.778 -8.405 9.886 1.00 56.38 97 LYS A CA 1
ATOM 765 C C . LYS A 1 97 ? 13.047 -7.795 9.284 1.00 56.38 97 LYS A C 1
ATOM 767 O O . LYS A 1 97 ? 13.674 -8.432 8.448 1.00 56.38 97 LYS A O 1
ATOM 772 N N . ARG A 1 98 ? 13.423 -6.582 9.704 1.00 52.81 98 ARG A N 1
ATOM 773 C CA . ARG A 1 98 ? 14.645 -5.891 9.268 1.00 52.81 98 ARG A CA 1
ATOM 774 C C . ARG A 1 98 ? 15.880 -6.271 10.103 1.00 52.81 98 ARG A C 1
ATOM 776 O O . ARG A 1 98 ? 16.980 -5.870 9.747 1.00 52.81 98 ARG A O 1
ATOM 783 N N . HIS A 1 99 ? 15.694 -7.036 11.186 1.00 54.25 99 HIS A N 1
ATOM 784 C CA . HIS A 1 99 ? 16.743 -7.429 12.136 1.00 54.25 99 HIS A CA 1
ATOM 785 C C . HIS A 1 99 ? 16.825 -8.945 12.407 1.00 54.25 99 HIS A C 1
ATOM 787 O O . HIS A 1 99 ? 17.541 -9.344 13.324 1.00 54.25 99 HIS A O 1
ATOM 793 N N . LEU A 1 100 ? 16.122 -9.796 11.646 1.00 41.19 100 LEU A N 1
ATOM 794 C CA . LEU A 1 100 ? 16.433 -11.231 11.664 1.00 41.19 100 LEU A CA 1
ATOM 795 C C . LEU A 1 100 ? 17.707 -11.490 10.833 1.00 41.19 100 LEU A C 1
ATOM 797 O O . LEU A 1 100 ? 17.835 -10.871 9.773 1.00 41.19 100 LEU A O 1
ATOM 801 N N . PRO A 1 101 ? 18.623 -12.353 11.314 1.00 48.34 101 PRO A N 1
ATOM 802 C CA . PRO A 1 101 ? 19.832 -12.742 10.589 1.00 48.34 101 PRO A CA 1
ATOM 803 C C . PRO A 1 101 ? 19.530 -13.495 9.288 1.00 48.34 101 PRO A C 1
ATOM 805 O O . PRO A 1 101 ? 18.458 -14.142 9.202 1.00 48.34 101 PRO A O 1
#

Solvent-accessible surface area (backbone atoms only — not comparable to full-atom values): 6192 Å² total; per-residue (Å²): 132,85,81,83,76,67,90,74,76,59,65,68,60,54,31,53,53,44,41,69,32,34,88,55,38,79,81,68,37,58,67,62,49,53,54,49,50,57,54,53,58,57,48,73,79,50,86,76,83,59,66,61,46,77,38,78,68,30,47,52,30,71,64,50,53,54,49,46,70,76,40,73,84,27,52,74,43,79,38,56,87,24,68,44,15,48,70,58,12,89,82,72,64,61,76,69,73,77,68,62,133

Sequence (101 aa):
MPNESGFIPDKRAVRRGFERAARTYDSAAFLQREVAQRMFQRLEYIKLEPKRIVDAGCGTGHGTGKLASRYPKANLIALDLSENMLRASPIAAPWWKRHLP

pLDDT: mean 82.79, std 14.01, range [41.19, 97.06]